Protein AF-A0A7V9Q9Q7-F1 (afdb_monomer_lite)

Secondary structure (DSSP, 8-state):
---EEEEETTEEEEE----GGG--HHHHHHHHHHHHHHHHHHHHHHHTTS--

Structure (mmCIF, N/CA/C/O backbone):
data_AF-A0A7V9Q9Q7-F1
#
_entry.id   AF-A0A7V9Q9Q7-F1
#
loop_
_atom_site.group_PDB
_atom_site.id
_atom_site.type_symbol
_atom_site.label_atom_id
_atom_site.label_alt_id
_atom_site.label_comp_id
_atom_site.label_asym_id
_atom_site.label_entity_id
_atom_site.label_seq_id
_atom_site.pdbx_PDB_ins_code
_atom_site.Cartn_x
_atom_site.Cartn_y
_atom_site.Cartn_z
_atom_site.occupancy
_atom_site.B_iso_or_equiv
_atom_site.auth_seq_id
_atom_site.auth_comp_id
_atom_site.auth_asym_id
_atom_site.auth_atom_id
_atom_site.pdbx_PDB_model_num
ATOM 1 N N . VAL A 1 1 ? 0.316 10.213 -2.379 1.00 52.78 1 VAL A N 1
ATOM 2 C CA . VAL A 1 1 ? 0.438 9.109 -1.405 1.00 52.78 1 VAL A CA 1
ATOM 3 C C . VAL A 1 1 ? 0.137 7.848 -2.176 1.00 52.78 1 VAL A C 1
ATOM 5 O O . VAL A 1 1 ? -0.999 7.678 -2.599 1.00 52.78 1 VAL A O 1
ATOM 8 N N . HIS A 1 2 ? 1.182 7.085 -2.472 1.00 71.81 2 HIS A N 1
ATOM 9 C CA . HIS A 1 2 ? 1.068 5.743 -3.018 1.00 71.81 2 HIS A CA 1
ATOM 10 C C . HIS A 1 2 ? 0.936 4.807 -1.814 1.00 71.81 2 HIS A C 1
ATOM 12 O O . HIS A 1 2 ? 1.608 5.001 -0.797 1.00 71.81 2 HIS A O 1
ATOM 18 N N . GLY A 1 3 ? -0.056 3.929 -1.867 1.00 81.62 3 GLY A N 1
ATOM 19 C CA . GLY A 1 3 ? -0.295 2.936 -0.838 1.00 81.62 3 GLY A CA 1
ATOM 20 C C . GLY A 1 3 ? -1.690 2.939 -0.229 1.00 81.62 3 GLY A C 1
ATOM 21 O O . GLY A 1 3 ? -2.416 3.936 -0.220 1.00 81.62 3 GLY A O 1
ATOM 22 N N . ALA A 1 4 ? -2.066 1.766 0.261 1.00 91.69 4 ALA A N 1
ATOM 23 C CA . ALA A 1 4 ? -3.361 1.463 0.837 1.00 91.69 4 ALA A CA 1
ATOM 24 C C . ALA A 1 4 ? -3.192 0.666 2.131 1.00 91.69 4 ALA A C 1
ATOM 26 O O . ALA A 1 4 ? -2.254 -0.122 2.282 1.00 91.69 4 ALA A O 1
ATOM 27 N N . TYR A 1 5 ? -4.146 0.860 3.041 1.00 93.50 5 TYR A N 1
ATOM 28 C CA . TYR A 1 5 ? -4.293 0.039 4.233 1.00 93.50 5 TYR A CA 1
ATOM 29 C C . TYR A 1 5 ? -5.324 -1.058 3.982 1.00 93.50 5 TYR A C 1
ATOM 31 O O . TYR A 1 5 ? -6.435 -0.775 3.528 1.00 93.50 5 TYR A O 1
ATOM 39 N N . GLY A 1 6 ? -4.956 -2.295 4.295 1.00 92.50 6 GLY A N 1
ATOM 40 C CA . GLY A 1 6 ? -5.834 -3.460 4.297 1.00 92.50 6 GLY A CA 1
ATOM 41 C C . GLY A 1 6 ? -5.914 -4.094 5.683 1.00 92.50 6 GLY A C 1
ATOM 42 O O . GLY A 1 6 ? -5.113 -3.782 6.564 1.00 92.50 6 GLY A O 1
ATOM 43 N N . ILE A 1 7 ? -6.887 -4.985 5.862 1.00 93.56 7 ILE A N 1
ATOM 44 C CA . ILE A 1 7 ? -6.974 -5.868 7.028 1.00 93.56 7 ILE A CA 1
ATOM 45 C C . ILE A 1 7 ? -6.853 -7.300 6.517 1.00 93.56 7 ILE A C 1
ATOM 47 O O . ILE A 1 7 ? -7.646 -7.708 5.667 1.00 93.56 7 ILE A O 1
ATOM 51 N N . GLU A 1 8 ? -5.891 -8.048 7.042 1.00 93.06 8 GLU A N 1
ATOM 52 C CA . GLU A 1 8 ?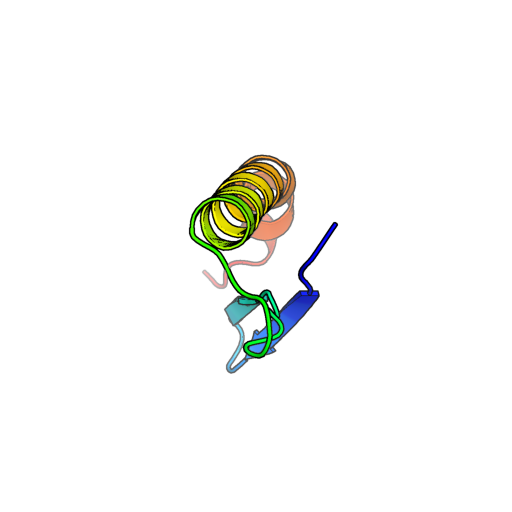 -5.652 -9.453 6.705 1.00 93.06 8 GLU A CA 1
ATOM 53 C C . GLU A 1 8 ? -5.428 -10.232 8.001 1.00 93.06 8 GLU A C 1
ATOM 55 O O . GLU A 1 8 ? -4.599 -9.837 8.808 1.00 93.06 8 GLU A O 1
ATOM 60 N N . ASP A 1 9 ? -6.230 -11.270 8.255 1.00 91.56 9 ASP A N 1
ATOM 61 C CA . ASP A 1 9 ? -6.171 -12.095 9.477 1.00 91.56 9 ASP A CA 1
ATOM 62 C C . ASP A 1 9 ? -6.154 -11.318 10.816 1.00 91.56 9 ASP A C 1
ATOM 64 O O . ASP A 1 9 ? -5.710 -11.817 11.847 1.00 91.56 9 ASP A O 1
ATOM 68 N N . GLY A 1 10 ? -6.712 -10.103 10.825 1.00 89.12 10 GLY A N 1
ATOM 69 C CA . GLY A 1 10 ? -6.741 -9.218 11.995 1.00 89.12 10 GLY A CA 1
ATOM 70 C C . GLY A 1 10 ? -5.554 -8.255 12.093 1.00 89.12 10 GLY A C 1
ATOM 71 O O . GLY A 1 10 ? -5.563 -7.384 12.962 1.00 89.12 10 GLY A O 1
ATOM 72 N N . ASP A 1 11 ? -4.593 -8.346 11.176 1.00 89.38 11 ASP A N 1
ATOM 73 C CA . ASP A 1 11 ? -3.461 -7.436 11.061 1.00 89.38 11 ASP A CA 1
ATOM 74 C C . ASP A 1 11 ? -3.755 -6.286 10.091 1.00 89.38 11 ASP A C 1
ATOM 76 O O . ASP A 1 11 ? -4.415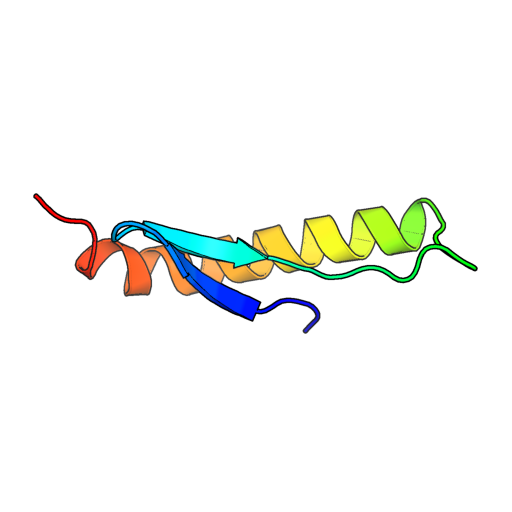 -6.444 9.062 1.00 89.38 11 ASP A O 1
ATOM 80 N N . VAL A 1 12 ? -3.236 -5.099 10.418 1.00 91.62 12 VAL A N 1
ATOM 81 C CA . VAL A 1 12 ? -3.278 -3.931 9.530 1.00 91.62 12 VAL A CA 1
ATOM 82 C C .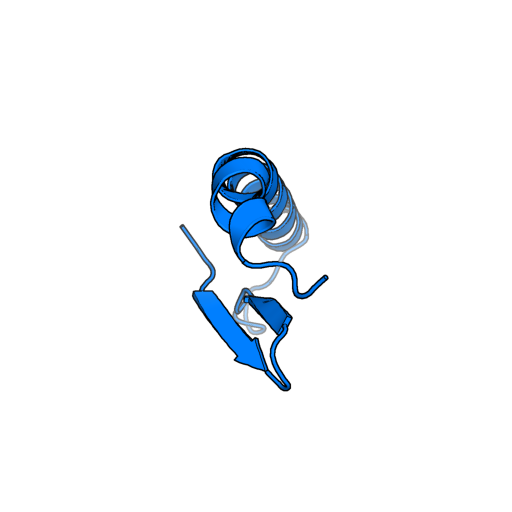 VAL A 1 12 ? -2.082 -3.985 8.586 1.00 91.62 12 VAL A C 1
ATOM 84 O O . VAL A 1 12 ? -0.935 -3.861 9.020 1.00 91.62 12 VAL A O 1
ATOM 87 N N . ILE A 1 13 ? -2.355 -4.114 7.291 1.00 92.75 13 ILE A N 1
ATOM 88 C CA . ILE A 1 13 ? -1.338 -4.227 6.244 1.00 92.75 13 ILE A CA 1
ATOM 89 C C . ILE A 1 13 ? -1.202 -2.889 5.525 1.00 92.75 13 ILE A C 1
ATOM 91 O O . ILE A 1 13 ? -2.172 -2.384 4.962 1.00 92.75 13 ILE A O 1
ATOM 95 N N . LEU A 1 14 ? 0.001 -2.316 5.521 1.00 93.25 14 LEU A N 1
ATOM 96 C CA . LEU A 1 14 ? 0.358 -1.212 4.631 1.00 93.25 14 LEU A CA 1
ATOM 97 C C . LEU A 1 14 ? 0.957 -1.804 3.357 1.00 93.25 14 LEU A C 1
ATOM 99 O O . LEU A 1 14 ? 1.943 -2.536 3.413 1.00 93.25 14 LEU A O 1
ATOM 103 N N . SER A 1 15 ? 0.360 -1.476 2.221 1.00 94.31 15 SER A N 1
ATOM 104 C CA . SER A 1 15 ? 0.787 -1.950 0.906 1.00 94.31 15 SER A CA 1
ATOM 105 C C . SER A 1 15 ? 0.979 -0.776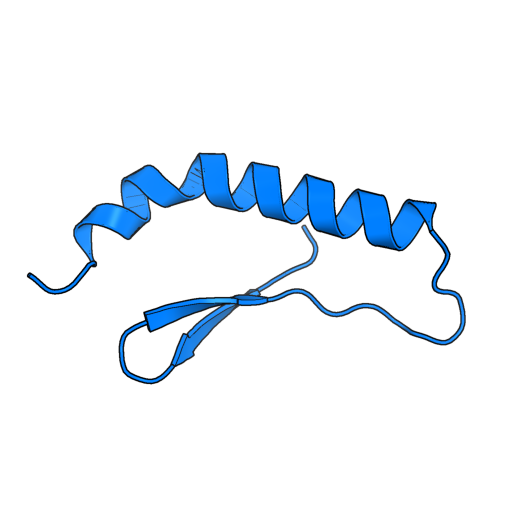 -0.036 1.00 94.31 15 SER A C 1
ATOM 107 O O . SER A 1 15 ? 0.323 0.250 0.129 1.00 94.31 15 SER A O 1
ATOM 109 N N . ASP A 1 16 ? 1.845 -0.938 -1.029 1.00 94.12 16 ASP A N 1
ATOM 110 C CA . ASP A 1 16 ? 1.984 -0.014 -2.148 1.00 94.12 16 ASP A CA 1
ATOM 111 C C . ASP A 1 16 ? 2.054 -0.795 -3.466 1.00 94.12 16 ASP A C 1
ATOM 113 O O . ASP A 1 16 ? 2.373 -1.986 -3.474 1.00 94.12 16 ASP A O 1
ATOM 117 N N . THR A 1 17 ? 1.690 -0.163 -4.579 1.00 92.56 17 THR A N 1
ATOM 118 C CA . THR A 1 17 ? 1.677 -0.786 -5.910 1.00 92.56 17 THR A CA 1
ATOM 119 C C . THR A 1 17 ? 2.497 0.051 -6.875 1.00 92.56 17 THR A C 1
ATOM 121 O O . THR A 1 17 ? 2.222 1.232 -7.067 1.00 92.56 17 THR A O 1
ATOM 124 N N . LEU A 1 18 ? 3.481 -0.592 -7.502 1.00 93.19 18 LEU A N 1
ATOM 125 C CA . LEU A 1 18 ? 4.405 0.030 -8.443 1.00 93.19 18 LEU A CA 1
ATOM 126 C C . LEU A 1 18 ? 4.227 -0.578 -9.834 1.00 93.19 18 LEU A C 1
ATOM 128 O O . LEU A 1 18 ? 4.095 -1.796 -9.980 1.00 93.19 18 LEU A O 1
ATOM 132 N N . GLU A 1 19 ? 4.217 0.274 -10.855 1.00 92.56 19 GLU A N 1
ATOM 133 C CA . GLU A 1 19 ? 4.138 -0.146 -12.252 1.00 92.56 19 GLU A CA 1
ATOM 134 C C . GLU A 1 19 ? 5.506 -0.632 -12.736 1.00 92.56 19 GLU A C 1
ATOM 136 O O . GLU A 1 19 ? 6.490 0.093 -12.671 1.00 92.56 19 GLU A O 1
ATOM 141 N N . LEU A 1 20 ? 5.579 -1.862 -13.251 1.00 94.62 20 LEU A N 1
ATOM 142 C CA . LEU A 1 20 ? 6.862 -2.470 -13.617 1.00 94.62 20 LEU A CA 1
ATOM 143 C C . LEU A 1 20 ? 7.476 -1.884 -14.898 1.00 94.62 20 LEU A C 1
ATOM 145 O O . LEU A 1 20 ? 8.694 -1.905 -15.046 1.00 94.62 20 LEU A O 1
ATOM 149 N N . GLU A 1 21 ? 6.657 -1.391 -15.831 1.00 93.25 21 GLU A N 1
ATOM 150 C CA . GLU A 1 21 ? 7.097 -1.038 -17.190 1.00 93.25 21 GLU A CA 1
ATOM 151 C C . GLU A 1 21 ? 8.113 0.119 -17.224 1.00 93.25 21 GLU A C 1
ATOM 153 O O . GLU A 1 21 ? 8.904 0.197 -18.160 1.00 93.25 21 GLU A O 1
ATOM 158 N N . ASN A 1 22 ? 8.167 0.955 -16.178 1.00 88.75 22 ASN A N 1
ATOM 159 C CA . ASN A 1 22 ? 9.116 2.070 -16.062 1.00 88.75 22 ASN A CA 1
ATOM 160 C C . ASN A 1 22 ? 9.774 2.187 -14.678 1.00 88.75 22 ASN A C 1
ATOM 162 O O . ASN A 1 22 ? 10.378 3.217 -14.388 1.00 88.75 22 ASN A O 1
ATOM 166 N N . LEU A 1 23 ? 9.684 1.145 -13.842 1.00 95.06 23 LEU A N 1
ATOM 167 C CA . LEU A 1 23 ? 10.179 1.214 -12.471 1.00 95.06 23 LEU A CA 1
ATOM 168 C C . LEU A 1 23 ? 11.696 1.409 -12.443 1.00 95.06 23 LEU A C 1
ATOM 170 O O . LEU A 1 23 ? 12.461 0.518 -12.829 1.00 95.06 23 LEU A O 1
ATOM 174 N N . ASP A 1 24 ? 12.127 2.549 -11.917 1.00 96.38 24 ASP A N 1
ATOM 175 C CA . ASP A 1 24 ? 13.528 2.817 -11.625 1.00 96.38 24 ASP A CA 1
ATOM 176 C C . ASP A 1 24 ? 13.818 2.805 -10.116 1.00 96.38 24 ASP A C 1
ATOM 178 O O . ASP A 1 24 ? 12.932 2.728 -9.260 1.00 96.38 24 ASP A O 1
ATOM 182 N N . PHE A 1 25 ? 15.107 2.828 -9.774 1.00 96.94 25 PHE A N 1
ATOM 183 C CA . PHE A 1 25 ? 15.539 2.782 -8.380 1.00 96.94 25 PHE A CA 1
ATOM 184 C C . PHE A 1 25 ? 15.041 3.984 -7.566 1.00 96.94 25 PHE A C 1
ATOM 186 O O . PHE A 1 25 ? 14.723 3.823 -6.389 1.00 96.94 25 PHE A O 1
ATOM 193 N N . ASN A 1 26 ? 14.960 5.172 -8.170 1.00 96.25 26 ASN A N 1
ATOM 194 C CA . ASN A 1 26 ? 14.538 6.377 -7.461 1.00 96.25 26 ASN A CA 1
ATOM 195 C C . ASN A 1 26 ? 13.039 6.333 -7.163 1.00 96.25 26 ASN A C 1
ATOM 197 O O . ASN A 1 26 ? 12.628 6.747 -6.082 1.00 96.25 26 ASN A O 1
ATOM 201 N N . GLU A 1 27 ? 12.234 5.808 -8.084 1.00 94.12 27 GLU A N 1
ATOM 202 C CA . GLU A 1 27 ? 10.804 5.592 -7.875 1.00 94.12 27 GLU A CA 1
ATOM 203 C C . GLU A 1 27 ? 10.548 4.543 -6.782 1.00 94.12 27 GLU A C 1
ATOM 205 O O . GLU A 1 27 ? 9.772 4.792 -5.854 1.00 94.12 27 GLU A O 1
ATOM 210 N N . PHE A 1 28 ? 11.269 3.416 -6.811 1.00 94.62 28 PHE A N 1
ATOM 211 C CA . PHE A 1 28 ? 11.208 2.420 -5.737 1.00 94.62 28 PHE A CA 1
ATOM 212 C C . PHE A 1 28 ? 11.614 3.016 -4.381 1.00 94.62 28 PHE A C 1
ATOM 214 O O . PHE A 1 28 ? 10.910 2.840 -3.384 1.00 94.62 28 PHE A O 1
ATOM 221 N N . GLN A 1 29 ? 12.725 3.757 -4.338 1.00 96.50 29 GLN A N 1
ATOM 222 C CA . GLN A 1 29 ? 13.191 4.409 -3.117 1.00 96.50 29 GLN A CA 1
ATOM 223 C C . GLN A 1 29 ? 12.159 5.420 -2.599 1.00 96.50 29 GLN A C 1
ATOM 225 O O . GLN A 1 29 ? 11.845 5.413 -1.411 1.00 96.50 29 GLN A O 1
ATOM 230 N N . ALA A 1 30 ? 11.578 6.237 -3.480 1.00 94.69 30 ALA A N 1
ATOM 231 C CA . ALA A 1 30 ? 10.560 7.212 -3.106 1.00 94.69 30 ALA A CA 1
ATOM 232 C C . ALA A 1 30 ? 9.304 6.549 -2.512 1.00 94.69 30 ALA A C 1
ATOM 234 O O . ALA A 1 30 ? 8.724 7.079 -1.560 1.00 94.69 30 ALA A O 1
ATOM 235 N N . SER A 1 31 ? 8.898 5.383 -3.025 1.00 94.31 31 SER A N 1
ATOM 236 C CA . SER A 1 31 ? 7.800 4.596 -2.444 1.00 94.31 31 SER A CA 1
ATOM 237 C C . SER A 1 31 ? 8.149 4.086 -1.041 1.00 94.31 31 SER A C 1
ATOM 239 O O . SER A 1 31 ? 7.359 4.264 -0.110 1.00 94.31 31 SER A O 1
ATOM 241 N N . VAL A 1 32 ? 9.360 3.554 -0.833 1.00 94.88 32 VAL A N 1
ATOM 242 C CA . VAL A 1 32 ? 9.825 3.116 0.497 1.00 94.88 32 VAL A CA 1
ATOM 243 C C . VAL A 1 32 ? 9.877 4.277 1.491 1.00 94.88 32 VAL A C 1
ATOM 245 O O . VAL A 1 32 ? 9.369 4.146 2.608 1.00 94.88 32 VAL A O 1
ATOM 248 N N . ASP A 1 33 ? 10.424 5.422 1.085 1.00 95.56 33 ASP A N 1
ATOM 249 C CA . ASP A 1 33 ? 10.490 6.626 1.918 1.00 95.56 33 ASP A CA 1
ATOM 250 C C . ASP A 1 33 ? 9.072 7.118 2.277 1.00 95.56 33 ASP A C 1
ATOM 252 O O . ASP A 1 33 ? 8.783 7.442 3.433 1.00 95.56 33 ASP A O 1
ATOM 256 N N . SER A 1 34 ? 8.139 7.091 1.316 1.00 94.50 34 SER A N 1
ATOM 257 C CA . SER A 1 34 ? 6.723 7.415 1.542 1.00 94.50 34 SER A CA 1
ATOM 258 C C . SER A 1 34 ? 6.063 6.456 2.543 1.00 94.50 34 SER A C 1
ATOM 260 O O . SER A 1 34 ? 5.359 6.905 3.454 1.00 94.50 34 SER A O 1
ATOM 262 N N . MET A 1 35 ? 6.316 5.146 2.436 1.00 93.81 35 MET A N 1
ATOM 263 C CA . MET A 1 35 ? 5.802 4.153 3.389 1.00 93.81 35 MET A CA 1
ATOM 264 C C . MET A 1 35 ? 6.345 4.378 4.804 1.00 93.81 35 MET A C 1
ATOM 266 O O . MET A 1 35 ? 5.588 4.265 5.771 1.00 93.81 35 MET A O 1
ATOM 270 N N . GLN A 1 36 ? 7.622 4.744 4.951 1.00 94.00 36 GLN A N 1
ATOM 271 C CA . GLN A 1 36 ? 8.210 5.057 6.258 1.00 94.00 36 GLN A CA 1
ATOM 272 C C . GLN A 1 36 ? 7.535 6.267 6.912 1.00 94.00 36 GLN A C 1
ATOM 274 O O . GLN A 1 36 ? 7.214 6.223 8.101 1.00 94.00 36 GLN A O 1
ATOM 279 N N . VAL A 1 37 ? 7.267 7.324 6.140 1.00 94.25 37 VAL A N 1
ATOM 280 C CA . VAL A 1 37 ? 6.551 8.513 6.630 1.00 94.25 37 VAL A CA 1
ATOM 281 C C . VAL A 1 37 ? 5.119 8.164 7.042 1.00 94.25 37 VAL A C 1
ATOM 283 O O . VAL A 1 37 ? 4.665 8.595 8.106 1.00 94.25 37 VAL A O 1
ATOM 286 N N . ALA A 1 38 ? 4.414 7.359 6.242 1.00 93.25 38 ALA A N 1
ATOM 287 C CA . ALA A 1 38 ? 3.062 6.906 6.560 1.00 93.25 38 ALA A CA 1
ATOM 288 C C . ALA A 1 38 ? 3.038 6.060 7.843 1.00 93.25 38 ALA A C 1
ATOM 290 O O . ALA A 1 38 ? 2.204 6.285 8.720 1.00 93.25 38 ALA A O 1
ATOM 291 N N . LEU A 1 39 ? 3.989 5.135 7.995 1.00 91.69 39 LEU A N 1
ATOM 292 C CA . LEU A 1 39 ? 4.129 4.330 9.204 1.00 91.69 39 LEU A CA 1
ATOM 293 C C . LEU A 1 39 ? 4.420 5.206 10.425 1.00 91.69 39 LEU A C 1
ATOM 295 O O . LEU A 1 39 ? 3.714 5.095 11.421 1.00 91.69 39 LEU A O 1
ATOM 299 N N . ALA A 1 40 ? 5.405 6.105 10.353 1.00 93.12 40 ALA A N 1
ATOM 300 C CA . ALA A 1 40 ? 5.749 6.990 11.467 1.00 93.12 40 ALA A CA 1
ATOM 301 C C . ALA A 1 40 ? 4.564 7.872 11.902 1.00 93.12 40 ALA A C 1
ATOM 303 O O . ALA A 1 40 ? 4.389 8.122 13.091 1.00 93.12 40 ALA A O 1
ATOM 304 N N . SER A 1 41 ? 3.734 8.301 10.946 1.00 92.69 41 SER A N 1
ATOM 305 C CA . SER A 1 41 ? 2.583 9.176 11.201 1.00 92.69 41 SER A CA 1
ATOM 306 C C . SER A 1 41 ? 1.356 8.432 11.736 1.00 92.69 41 SER A C 1
ATOM 308 O O . SER A 1 41 ? 0.560 9.015 12.469 1.00 92.69 41 SER A O 1
ATOM 310 N N . HIS A 1 42 ? 1.171 7.163 11.363 1.00 93.06 42 HIS A N 1
ATOM 311 C CA . HIS A 1 42 ? -0.041 6.402 11.692 1.00 93.06 42 HIS A CA 1
ATOM 312 C C . HIS A 1 42 ? 0.177 5.308 12.741 1.00 93.06 42 HIS A C 1
ATOM 314 O O . HIS A 1 42 ? -0.794 4.791 13.285 1.00 93.06 42 HIS A O 1
ATOM 320 N N . LEU A 1 43 ? 1.420 4.941 13.064 1.00 90.19 43 LEU A N 1
ATOM 321 C CA . LEU A 1 43 ? 1.691 3.864 14.018 1.00 90.19 43 LEU A CA 1
ATOM 322 C C . LEU A 1 43 ? 1.101 4.160 15.400 1.00 90.19 43 LEU A C 1
ATOM 324 O O . LEU A 1 43 ? 0.545 3.258 16.019 1.00 90.19 43 LEU A O 1
ATOM 328 N N . GLU A 1 44 ? 1.184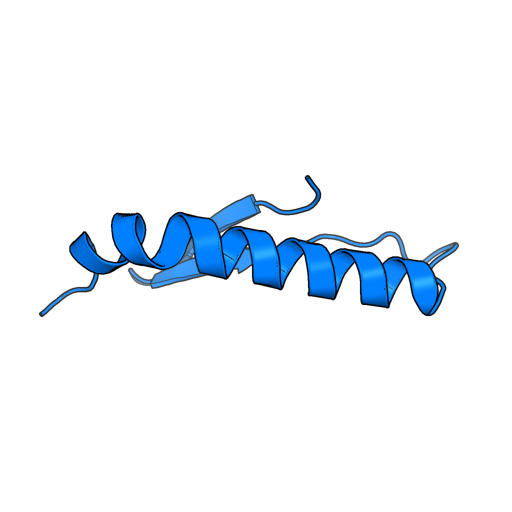 5.405 15.872 1.00 91.19 44 GLU A N 1
ATOM 329 C CA . GLU A 1 44 ? 0.624 5.790 17.171 1.00 91.19 44 GLU A CA 1
ATOM 330 C C . GLU A 1 44 ? -0.898 5.586 17.205 1.00 91.19 44 GLU A C 1
ATOM 332 O O . GLU A 1 44 ? -1.405 4.916 18.106 1.00 91.19 44 GLU A O 1
ATOM 337 N N . SER A 1 45 ? -1.624 6.061 16.188 1.00 91.12 45 SER A N 1
ATOM 338 C CA . SER A 1 45 ? -3.084 5.916 16.121 1.00 91.12 45 SER A CA 1
ATOM 339 C C . SER A 1 45 ? -3.527 4.470 15.888 1.00 91.12 45 SER A C 1
ATOM 341 O O . SER A 1 45 ? -4.529 4.037 16.457 1.00 91.12 45 SER A O 1
ATOM 343 N N . LEU A 1 46 ? -2.772 3.702 15.099 1.00 89.81 46 LEU A N 1
ATOM 344 C CA . LEU A 1 46 ? -3.073 2.300 14.806 1.00 89.81 46 LEU A CA 1
ATOM 345 C C . LEU A 1 46 ? -2.694 1.355 15.953 1.00 89.81 46 LEU A C 1
ATOM 347 O O . LEU A 1 46 ? -3.307 0.299 16.099 1.00 89.81 46 LEU A O 1
ATOM 351 N N . SER A 1 47 ? -1.725 1.728 16.796 1.00 87.94 47 SER A N 1
ATOM 352 C CA . SER A 1 47 ? -1.274 0.896 17.921 1.00 87.94 47 SER A CA 1
ATOM 353 C C . SER A 1 47 ? -2.395 0.553 18.906 1.00 87.94 47 SER A C 1
ATOM 355 O O . SER A 1 47 ? -2.366 -0.525 19.497 1.00 87.94 47 SER A O 1
ATOM 357 N N . ALA A 1 48 ? -3.413 1.414 19.018 1.00 86.19 48 ALA A N 1
ATOM 358 C CA . ALA A 1 48 ? -4.596 1.194 19.847 1.00 86.19 48 ALA A CA 1
ATOM 359 C C . ALA A 1 48 ? -5.454 -0.008 19.405 1.00 86.19 48 ALA A C 1
ATOM 361 O O . ALA A 1 48 ? -6.241 -0.515 20.200 1.00 86.19 48 ALA A O 1
ATOM 362 N N . PHE A 1 49 ? -5.313 -0.466 18.157 1.00 84.38 49 PHE A N 1
ATOM 363 C CA . PHE A 1 49 ? -6.072 -1.589 17.599 1.00 84.38 49 PHE A CA 1
ATOM 364 C C . PHE A 1 49 ? -5.294 -2.909 17.601 1.00 84.38 49 PHE A C 1
ATOM 366 O O . PHE A 1 49 ? -5.808 -3.917 17.121 1.00 84.38 49 PHE A O 1
ATOM 373 N N . ARG A 1 50 ? -4.067 -2.935 18.141 1.00 81.00 50 ARG A N 1
ATOM 374 C CA . ARG A 1 50 ? -3.328 -4.188 18.333 1.00 81.00 50 ARG A CA 1
ATOM 375 C C . ARG A 1 50 ? -4.070 -5.050 19.354 1.00 81.00 50 ARG A C 1
ATOM 377 O O . ARG A 1 50 ? -4.293 -4.604 20.478 1.00 81.00 50 ARG A O 1
ATOM 384 N N . ALA A 1 51 ? -4.457 -6.265 18.966 1.00 67.38 51 ALA A N 1
ATOM 385 C CA . ALA A 1 51 ? -5.048 -7.226 19.892 1.00 67.38 51 ALA A CA 1
ATOM 386 C C . ALA A 1 51 ? -4.065 -7.510 21.048 1.00 67.38 51 ALA A C 1
ATOM 388 O O . ALA A 1 51 ? -2.877 -7.730 20.802 1.00 67.38 51 ALA A O 1
ATOM 389 N N . CYS A 1 52 ? -4.558 -7.435 22.291 1.00 60.41 52 CYS A N 1
ATOM 390 C CA . CYS A 1 52 ? -3.810 -7.801 23.500 1.00 60.41 52 CYS A CA 1
ATOM 391 C C . CYS A 1 52 ? -3.576 -9.308 23.604 1.00 60.41 52 CYS A C 1
ATOM 393 O O . CYS A 1 52 ? -4.497 -10.074 23.240 1.00 60.41 52 CYS A O 1
#

Foldseek 3Di:
DFWDWDADPQDTDTDGDDDPPDDDPVNVVVVVVVVVVVCVVCVVVCVVSPDD

Sequence (52 aa):
VHGAYGIEDGDVILSDTLELENLDFNEFQASVDSMQVALASHLESLSAFRAC

pLDDT: mean 90.02, std 8.67, range [52.78, 96.94]

Radius of gyration: 13.08 Å; chains: 1; bounding box: 22×21×41 Å

=== Feature glossary ===
Feature key, reading from the visual/contextual features back to the raw sequence:

Rendered structure images. Structure images are PyMOL renders from six orthogonal camera directions. Cartoon representation draws helices as coi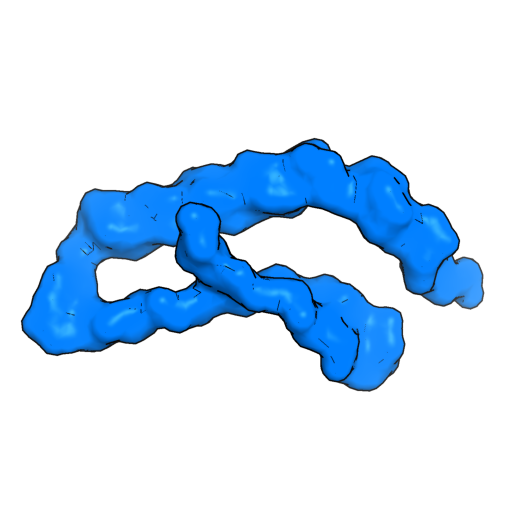ls and strands as arrows; sticks shows the backbone as bonds; surface shows the solvent-excluded envelope. Rainbow coloring maps sequence position to hue (blue→red, N→C); chain coloring assigns a distinct color per polypeptide.

Contact-map, Ramachandran, and PAE plots. Three diagnostic plots accompany the record. The Cα contact map visualizes the tertiary structure as a 2D adjacency matrix (8 Å cutoff, sequence-local contacts suppressed). The Ramachandran plot shows the distribution of backbone (φ, ψ) torsions, with points in the α and β basins reflecting secondary structure content. The PAE plot shows AlphaFold's inter-residue confidence as a color matrix.

InterPro / GO / CATH / organism. The annotation block draws on four external resources. InterPro: which protein families and domains the sequence belongs to. GO: standardized terms for what the protein does, what process it participates in, and where in the cell it acts. CATH: which structural fold it has in the CATH hierarchy. Organism: the species of origin.

Nearest PDB structures. Structural nearest neighbors (via Foldseek easy-search vs the PDB). Reported per hit: target PDB id, E-value, and alignment TM-score. A TM-score above ~0.5 is the conventional threshold for 'same fold'.

Predicted aligned error. Predicted aligned error is AlphaFold's pairwise confidence. Unlike pLDDT (per-residue), PAE is per-residue-pair and captures whether two parts of the structure are correctly placed relative to each other. Units are ångströms of expected positional error.

Solvent-accessible surface area. SASA measures how much of the protein is reachable by solvent. It is computed by rolling a water-sized probe over the atomic surface and summing the exposed area (Å²). Per-residue SASA distinguishes core (buried, low SASA) from surface (exposed, high SASA) residues; total SASA is a whole-molecule size measure.

B-factor. Crystallographic B-factors measure how much each atom's electron density is smeared out, in Å². They rise in mobile loops and surface residues and fall in the buried interior. In AlphaFold models this column is repurposed to hold pLDDT instead.

pLDDT. For AlphaFold models, the B-factor field carries pLDDT — the model's own estimate of local accuracy on a 0–100 scale. Regions with pLDDT<50 should be treated as essentially unmodeled; they often correspond to intrinsically disordered segments.

Backbone torsions (φ/ψ). φ (phi) and ψ (psi) are the two rotatable backbone dihedrals per residue: φ is the C(i-1)–N–Cα–C torsion, ψ is the N–Cα–C–N(i+1) torsion, both in degrees on (−180°, 180°]. α-helical residues cluster near (−60°, −45°); β-strand residues near (−120°, +130°). A Ramachandran plot is simply a scatter of (φ, ψ) for every residue.

Radius of gyration, Cα contacts, bounding box. Radius of gyration (Rg) is the root-mean-square distance of Cα atoms from their centroid — a single number for overall size and compactness. A globular domain of N residues has Rg ≈ 2.2·N^0.38 Å; an extended or disordered chain has a much larger Rg. The Cα contact count is the number of residue pairs whose Cα atoms are within 8 Å and are more than four positions apart in sequence — a standard proxy for tertiary packing density. The bounding box is the smallest axis-aligned box enclosing all Cα atoms.

Secondary structure (3-state, P-SEA). Three-state secondary structure (P-SEA) collapses the eight DSSP classes into helix (a), strand (b), and coil (c). P-SEA assigns these from Cα geometry alone — distances and angles — without requiring backbone oxygens, so it works on any Cα trace.

Secondary structure (8-state, DSSP). Secondary structure is the local, repeating backbone conformation. DSSP classifies it into eight states by reading the hydrogen-bond network: three helix types (H, G, I), two β types (E, B), two non-regular types (T, S), and unstructured coil (-).

Foldseek 3Di. The Foldseek 3Di string encodes local tertiary geometry as a 20-letter alphabet — one character per residue — derived from the relative positions of nearby Cα atoms. Unlike the amino-acid sequence, 3Di is a direct function of the 3D structure, so two proteins with the same fold have similar 3Di strings even at low sequence identity.

mmCIF coordinates. Structure coordinates are given as an mmCIF _atom_site loop: one row per atom with element, residue name, chain id, sequence number, and x/y/z position in Å. Only the four main-chain atoms per residue are included here; side chains are omitted to keep the record compact.

Sequence. This is the polypeptide sequence — one letter per residue, N-terminus first. Length ranges from a few dozen residues for small domains to over a thousand for large multi-domain proteins.